Protein AF-A0AAW0A904-F1 (afdb_monomer_lite)

pLDDT: mean 87.55, std 8.62, range [53.16, 96.81]

Foldseek 3Di:
DQDALVNDDALVVLVVVLVVCLDPVVLVVCCVPPNGSDGDSVVSVVVSVLNVVLVPDDSVVSSVSVVVVVVVVVVCVVPDDDVCNVDPDDPDDDPCPPPPDDPVNCVVPDPPPPD

Structure (mmCIF, N/CA/C/O backbone):
data_AF-A0AAW0A904-F1
#
_entry.id   AF-A0AAW0A904-F1
#
loop_
_atom_site.group_PDB
_atom_site.id
_atom_site.type_symbol
_atom_site.label_atom_id
_atom_site.label_alt_id
_atom_site.label_comp_id
_atom_site.label_asym_id
_atom_site.label_entity_id
_atom_site.label_seq_id
_atom_site.pdbx_PDB_ins_code
_atom_site.Cartn_x
_atom_site.Cartn_y
_atom_site.Cartn_z
_atom_site.occupancy
_atom_site.B_iso_or_equiv
_atom_site.auth_seq_id
_atom_site.auth_comp_id
_atom_site.auth_asym_id
_atom_site.auth_atom_id
_atom_site.pdbx_PDB_model_num
ATOM 1 N N . VAL A 1 1 ? -16.427 -17.359 5.490 1.00 71.38 1 VAL A N 1
ATOM 2 C CA . VAL A 1 1 ? -16.331 -16.916 6.902 1.00 71.38 1 VAL A CA 1
ATOM 3 C C . VAL A 1 1 ? -16.399 -15.397 6.918 1.00 71.38 1 VAL A C 1
ATOM 5 O O . VAL A 1 1 ? -15.632 -14.781 6.186 1.00 71.38 1 VAL A O 1
ATOM 8 N N . TYR A 1 2 ? -17.348 -14.800 7.646 1.00 74.12 2 TYR A N 1
ATOM 9 C CA . TYR A 1 2 ? -17.455 -13.339 7.756 1.00 74.12 2 TYR A CA 1
ATOM 10 C C . TYR A 1 2 ? -16.440 -12.809 8.779 1.00 74.12 2 TYR A C 1
ATOM 12 O O . TYR A 1 2 ? -16.307 -13.422 9.838 1.00 74.12 2 TYR A O 1
ATOM 20 N N . PRO A 1 3 ? -15.748 -11.690 8.500 1.00 80.00 3 PRO A N 1
ATOM 21 C CA . PRO A 1 3 ? -14.764 -11.131 9.419 1.00 80.00 3 PRO A CA 1
ATOM 22 C C . PRO A 1 3 ? -15.443 -10.666 10.706 1.00 80.00 3 PRO A C 1
ATOM 24 O O . PRO A 1 3 ? -16.491 -10.016 10.668 1.00 80.00 3 PRO A O 1
ATOM 27 N N . THR A 1 4 ? -14.850 -11.013 11.838 1.00 84.19 4 THR A N 1
ATOM 28 C CA . THR A 1 4 ? -15.262 -10.614 13.184 1.00 84.19 4 THR A CA 1
ATOM 29 C C . THR A 1 4 ? -14.482 -9.372 13.638 1.00 84.19 4 THR A C 1
ATOM 31 O O . THR A 1 4 ? -13.428 -9.068 13.076 1.00 84.19 4 THR A O 1
ATOM 34 N N . PRO A 1 5 ? -14.931 -8.643 14.677 1.00 78.81 5 PRO A N 1
ATOM 35 C CA . PRO A 1 5 ? -14.188 -7.494 15.205 1.00 78.81 5 PRO A CA 1
ATOM 36 C C . PRO A 1 5 ? -12.749 -7.817 15.644 1.00 78.81 5 PRO A C 1
ATOM 38 O O . PRO A 1 5 ? -11.886 -6.943 15.608 1.00 78.81 5 PRO A O 1
ATOM 41 N N . LYS A 1 6 ? -12.476 -9.074 16.027 1.00 82.00 6 LYS A N 1
ATOM 42 C CA . LYS A 1 6 ? -11.136 -9.546 16.415 1.00 82.00 6 LYS A CA 1
ATOM 43 C C . LYS A 1 6 ? -10.174 -9.662 15.229 1.00 82.00 6 LYS A C 1
ATOM 45 O O . LYS A 1 6 ? -8.967 -9.612 15.433 1.00 82.00 6 LYS A O 1
ATOM 50 N N . ASP A 1 7 ? -10.699 -9.762 14.008 1.00 84.75 7 ASP A N 1
ATOM 51 C CA . ASP A 1 7 ? -9.906 -9.855 12.778 1.00 84.75 7 ASP A CA 1
ATOM 52 C C . ASP A 1 7 ? -9.416 -8.479 12.291 1.00 84.75 7 ASP A C 1
ATOM 54 O O . ASP A 1 7 ? -8.634 -8.388 11.342 1.00 84.75 7 ASP A O 1
ATOM 58 N N . ILE A 1 8 ? -9.865 -7.388 12.927 1.00 86.56 8 ILE A N 1
ATOM 59 C CA . ILE A 1 8 ? -9.436 -6.031 12.591 1.00 86.56 8 ILE A CA 1
ATOM 60 C C . ILE A 1 8 ? -8.031 -5.801 13.172 1.00 86.56 8 ILE A C 1
ATOM 62 O O . ILE A 1 8 ? -7.877 -5.777 14.396 1.00 86.56 8 ILE A O 1
ATOM 66 N N . PRO A 1 9 ? -7.001 -5.578 12.335 1.00 89.50 9 PRO A N 1
ATOM 67 C CA . PRO A 1 9 ? -5.639 -5.371 12.812 1.00 89.50 9 PRO A CA 1
ATOM 68 C C . PRO A 1 9 ? -5.513 -4.143 13.726 1.00 89.50 9 PRO A C 1
ATOM 70 O O . PRO A 1 9 ? -6.248 -3.159 13.607 1.00 89.50 9 PRO A O 1
ATOM 73 N N . SER A 1 10 ? -4.536 -4.200 14.635 1.00 91.94 10 SER A N 1
ATOM 74 C CA . SER A 1 10 ? -4.200 -3.084 15.523 1.00 91.94 10 SER A CA 1
ATOM 75 C C . SER A 1 10 ? -3.624 -1.897 14.744 1.00 91.94 10 SER A C 1
ATOM 77 O O . SER A 1 10 ? -2.959 -2.064 13.718 1.00 91.94 10 SER A O 1
ATOM 79 N N . CYS A 1 11 ? -3.808 -0.683 15.268 1.00 94.88 11 CYS A N 1
ATOM 80 C CA . CYS A 1 11 ? -3.222 0.515 14.669 1.00 94.88 11 CYS A CA 1
ATOM 81 C C . CYS A 1 11 ? -1.690 0.507 14.713 1.00 94.88 11 CYS A C 1
ATOM 83 O O . CYS A 1 11 ? -1.074 1.105 13.836 1.00 94.88 11 CYS A O 1
ATOM 85 N N . THR A 1 12 ? -1.078 -0.208 15.664 1.00 95.62 12 THR A N 1
ATOM 86 C CA . THR A 1 12 ? 0.378 -0.411 15.694 1.00 95.62 12 THR A CA 1
ATOM 87 C C . THR A 1 12 ? 0.845 -1.162 14.449 1.00 95.62 12 THR A C 1
ATOM 89 O O . THR A 1 12 ? 1.747 -0.695 13.770 1.00 95.62 12 THR A O 1
ATOM 92 N N . ASN A 1 13 ? 0.134 -2.218 14.034 1.00 95.44 13 ASN A N 1
ATOM 93 C CA . ASN A 1 13 ? 0.467 -2.957 12.809 1.00 95.44 13 ASN A CA 1
ATOM 94 C C . ASN A 1 13 ? 0.397 -2.055 11.564 1.00 95.44 13 ASN A C 1
ATOM 96 O O . ASN A 1 13 ? 1.210 -2.175 10.645 1.00 95.44 13 ASN A O 1
ATOM 100 N N . HIS A 1 14 ? -0.575 -1.139 11.514 1.00 95.88 14 HIS A N 1
ATOM 101 C CA . HIS A 1 14 ? -0.674 -0.161 10.429 1.00 95.88 14 HIS A CA 1
ATOM 102 C C . HIS A 1 14 ? 0.463 0.868 10.458 1.00 95.88 14 HIS A C 1
ATOM 104 O O . HIS A 1 14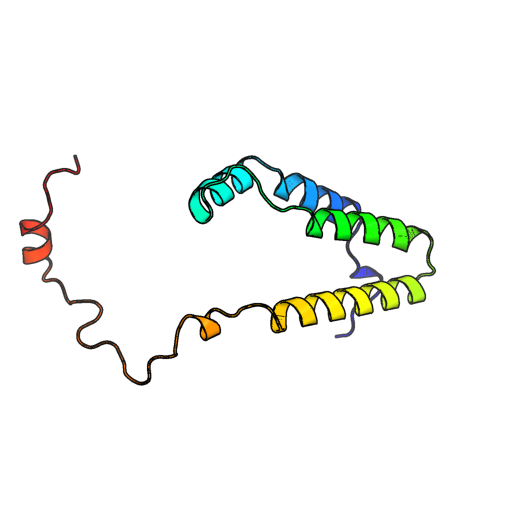 ? 0.973 1.224 9.394 1.00 95.88 14 HIS A O 1
ATOM 110 N N . LEU A 1 15 ? 0.884 1.305 11.649 1.00 96.75 15 LEU A N 1
ATOM 111 C CA . LEU A 1 15 ? 2.039 2.183 11.821 1.00 96.75 15 LEU A CA 1
ATOM 112 C C . LEU A 1 15 ? 3.329 1.489 11.376 1.00 96.75 15 LEU A C 1
ATOM 114 O O . LEU A 1 15 ? 4.059 2.044 10.561 1.00 96.75 15 LEU A O 1
ATOM 118 N N . ASP A 1 16 ? 3.562 0.255 11.818 1.00 96.81 16 ASP A N 1
ATOM 119 C CA . ASP A 1 16 ? 4.731 -0.543 11.438 1.00 96.81 16 ASP A CA 1
ATOM 120 C C . ASP A 1 16 ? 4.774 -0.770 9.926 1.00 96.81 16 ASP A C 1
ATOM 122 O O . ASP A 1 16 ? 5.819 -0.644 9.288 1.00 96.81 16 ASP A O 1
ATOM 126 N N . THR A 1 17 ? 3.614 -1.013 9.310 1.00 95.56 17 THR A N 1
ATOM 127 C CA . THR A 1 17 ? 3.506 -1.117 7.851 1.00 95.56 17 THR A CA 1
ATOM 128 C C . THR A 1 17 ? 3.916 0.193 7.168 1.00 95.56 17 THR A C 1
ATOM 130 O O . THR A 1 17 ? 4.649 0.163 6.180 1.00 95.56 17 THR A O 1
ATOM 133 N N . TYR A 1 18 ? 3.487 1.348 7.682 1.00 96.44 18 TYR A N 1
ATOM 134 C CA . TYR A 1 18 ? 3.877 2.655 7.146 1.00 96.44 18 TYR A CA 1
ATOM 135 C C . TYR A 1 18 ? 5.377 2.940 7.328 1.00 96.44 18 TYR A C 1
ATOM 137 O O . TYR A 1 18 ? 6.039 3.370 6.381 1.00 96.44 18 TYR A O 1
ATOM 145 N N . LEU A 1 19 ? 5.933 2.655 8.505 1.00 95.62 19 LEU A N 1
ATOM 146 C CA . LEU A 1 19 ? 7.361 2.826 8.776 1.00 95.62 19 LEU A CA 1
ATOM 147 C C . LEU A 1 19 ? 8.203 1.903 7.888 1.00 95.62 19 LEU A C 1
ATOM 149 O O . LEU A 1 19 ? 9.164 2.353 7.269 1.00 95.62 19 LEU A O 1
ATOM 153 N N . SER A 1 20 ? 7.790 0.643 7.731 1.00 94.75 20 SER A N 1
ATOM 154 C CA . SER A 1 20 ? 8.463 -0.314 6.847 1.00 94.75 20 SER A CA 1
ATOM 155 C C . SER A 1 20 ? 8.441 0.127 5.381 1.00 94.75 20 SER A C 1
ATOM 157 O O . SER A 1 20 ? 9.419 -0.086 4.668 1.00 94.75 20 SER A O 1
ATOM 159 N N . CYS A 1 21 ? 7.375 0.792 4.923 1.00 94.56 21 CYS A N 1
ATOM 160 C CA . CYS A 1 21 ? 7.292 1.339 3.568 1.00 94.56 21 CYS A CA 1
ATOM 161 C C . CYS A 1 21 ? 8.387 2.387 3.316 1.00 94.56 21 CYS A C 1
ATOM 163 O O . CYS A 1 21 ? 9.030 2.359 2.271 1.00 94.56 21 CYS A O 1
ATOM 165 N N . ASN A 1 22 ? 8.676 3.227 4.312 1.00 92.19 22 ASN A N 1
AT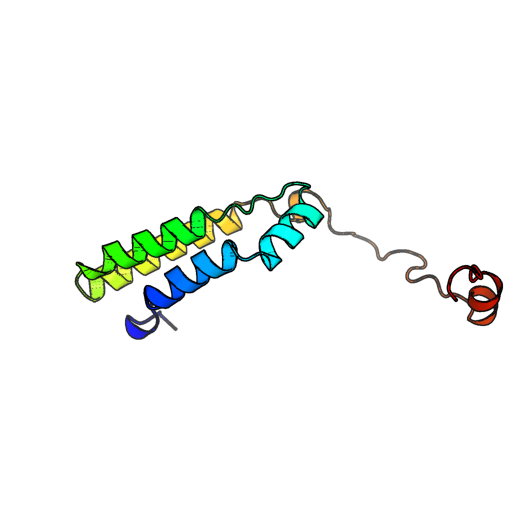OM 166 C CA . ASN A 1 22 ? 9.725 4.248 4.248 1.00 92.19 22 ASN A CA 1
ATOM 167 C C . ASN A 1 22 ? 11.140 3.705 4.517 1.00 92.19 22 ASN A C 1
ATOM 169 O O . ASN A 1 22 ? 12.109 4.462 4.497 1.00 92.19 22 ASN A O 1
ATOM 173 N N . ALA A 1 23 ? 11.290 2.406 4.781 1.00 94.50 23 ALA A N 1
ATOM 174 C CA . ALA A 1 23 ? 12.596 1.819 5.034 1.00 94.50 23 ALA A CA 1
ATOM 175 C C . ALA A 1 23 ? 13.481 1.828 3.776 1.00 94.50 23 ALA A C 1
ATOM 177 O O . ALA A 1 23 ? 13.009 1.650 2.649 1.00 94.50 23 ALA A O 1
ATOM 178 N N . VAL A 1 24 ? 14.800 1.914 3.989 1.00 93.19 24 VAL A N 1
ATOM 179 C CA . VAL A 1 24 ? 15.832 1.972 2.933 1.00 93.19 24 VAL A CA 1
ATOM 180 C C . VAL A 1 24 ? 15.668 0.868 1.888 1.00 93.19 24 VAL A C 1
ATOM 182 O O . VAL A 1 24 ? 15.782 1.119 0.692 1.00 93.19 24 VAL A O 1
ATOM 185 N N . ARG A 1 25 ? 15.318 -0.353 2.312 1.00 92.94 25 ARG A N 1
ATOM 186 C CA . ARG A 1 25 ? 15.090 -1.485 1.401 1.00 92.94 25 ARG A CA 1
ATOM 187 C C . ARG A 1 25 ? 14.051 -1.176 0.320 1.00 92.94 25 ARG A C 1
ATOM 189 O O . ARG A 1 25 ? 14.210 -1.617 -0.815 1.00 92.94 25 ARG A O 1
ATOM 196 N N . ASN A 1 26 ? 12.977 -0.472 0.666 1.00 92.31 26 ASN A N 1
ATOM 197 C CA . ASN A 1 26 ? 11.925 -0.141 -0.289 1.00 92.31 26 ASN A CA 1
ATOM 198 C C . ASN A 1 26 ? 12.317 1.057 -1.156 1.00 92.31 26 ASN A C 1
ATOM 200 O O . ASN A 1 26 ? 12.041 1.029 -2.349 1.00 92.31 26 ASN A O 1
ATOM 204 N N . LEU A 1 27 ? 13.085 2.012 -0.625 1.00 91.56 27 LEU A N 1
ATOM 205 C CA . LEU A 1 27 ? 13.677 3.089 -1.427 1.00 91.56 27 LEU A CA 1
ATOM 206 C C . LEU A 1 27 ? 14.612 2.548 -2.522 1.00 91.56 27 LEU A C 1
ATOM 208 O O . LEU A 1 27 ? 14.515 2.968 -3.673 1.00 91.56 27 LEU A O 1
ATOM 212 N N . VAL A 1 28 ? 15.456 1.559 -2.204 1.00 94.31 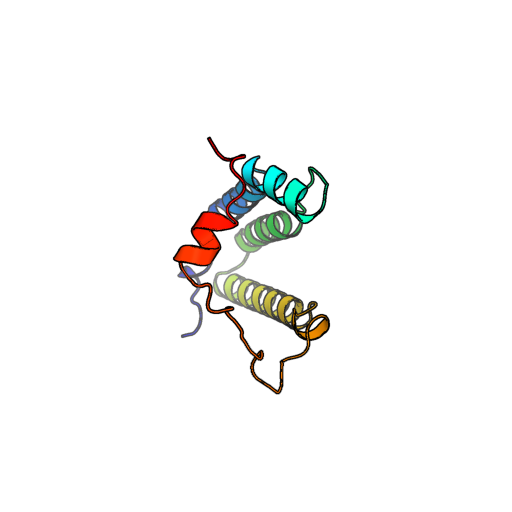28 VAL A N 1
ATOM 213 C CA . VAL A 1 28 ? 16.331 0.897 -3.194 1.00 94.31 28 VAL A CA 1
ATOM 214 C C . VAL A 1 28 ? 15.512 0.171 -4.265 1.00 94.31 28 VAL A C 1
ATOM 216 O O . VAL A 1 28 ? 15.815 0.265 -5.453 1.00 94.31 28 VAL A O 1
ATOM 219 N N . LYS A 1 29 ? 14.434 -0.523 -3.876 1.00 92.19 29 LYS A N 1
ATOM 220 C CA . LYS A 1 29 ? 13.519 -1.155 -4.843 1.00 92.19 29 LYS A CA 1
ATOM 221 C C . LYS A 1 29 ? 12.830 -0.128 -5.738 1.00 92.19 29 LYS A C 1
ATOM 223 O O . LYS A 1 29 ? 12.658 -0.397 -6.923 1.00 92.19 29 LYS A O 1
ATOM 228 N N . SER A 1 30 ? 12.434 1.009 -5.173 1.00 92.25 30 SER A N 1
ATOM 229 C CA . SER A 1 30 ? 11.811 2.114 -5.900 1.00 92.25 30 SER A CA 1
ATOM 230 C C . SER A 1 30 ? 12.760 2.680 -6.954 1.00 92.25 30 SER A C 1
ATOM 232 O O . SER A 1 30 ? 12.387 2.801 -8.117 1.00 92.25 30 SER A O 1
ATOM 234 N N . MET A 1 31 ? 14.029 2.888 -6.587 1.00 93.00 31 MET A N 1
ATOM 235 C CA . MET A 1 31 ? 15.081 3.284 -7.524 1.00 93.00 31 MET A CA 1
ATOM 236 C C . MET A 1 31 ? 15.248 2.266 -8.654 1.00 93.00 31 MET A C 1
ATOM 238 O O . MET A 1 31 ? 15.224 2.642 -9.818 1.00 93.00 31 MET A O 1
ATOM 242 N N . TYR A 1 32 ? 15.352 0.975 -8.331 1.00 93.19 32 TYR A N 1
ATOM 243 C CA . TYR A 1 32 ? 15.513 -0.068 -9.346 1.00 93.19 32 TYR A CA 1
ATOM 244 C C . TYR A 1 32 ? 14.317 -0.165 -10.311 1.00 93.19 32 TYR A C 1
ATOM 246 O O . TYR A 1 32 ? 14.506 -0.388 -11.502 1.00 93.19 32 TYR A O 1
ATOM 254 N N . ARG A 1 33 ? 13.083 -0.014 -9.812 1.00 90.75 33 ARG A N 1
ATOM 255 C CA . ARG A 1 33 ? 11.863 -0.187 -10.623 1.00 90.75 33 ARG A CA 1
ATOM 256 C C . ARG A 1 33 ? 11.445 1.062 -11.389 1.00 90.75 33 ARG A C 1
ATOM 258 O O . ARG A 1 33 ? 10.931 0.936 -12.494 1.00 90.75 33 ARG A O 1
ATOM 265 N N . TYR A 1 34 ? 11.599 2.232 -10.779 1.00 90.56 34 TYR A N 1
ATOM 266 C CA . TYR A 1 34 ? 11.013 3.485 -11.260 1.00 90.56 34 TYR A CA 1
ATOM 267 C C . TYR A 1 34 ? 12.044 4.602 -11.461 1.00 90.56 34 TYR A C 1
ATOM 269 O O . TYR A 1 34 ? 11.705 5.638 -12.023 1.00 90.56 34 TYR A O 1
ATOM 277 N N . GLY A 1 35 ? 13.292 4.421 -11.017 1.00 92.44 35 GLY A N 1
ATOM 278 C CA . GLY A 1 35 ? 14.365 5.401 -11.209 1.00 92.44 35 GLY A CA 1
ATOM 279 C C . GLY A 1 35 ? 14.357 6.579 -10.229 1.00 92.44 35 GLY A C 1
ATOM 280 O O . GLY A 1 35 ? 15.017 7.582 -10.485 1.00 92.44 35 GLY A O 1
ATOM 281 N N . HIS A 1 36 ? 13.632 6.498 -9.107 1.00 90.38 36 HIS A N 1
ATOM 282 C CA . HIS A 1 36 ? 13.594 7.565 -8.100 1.00 90.38 36 HIS A CA 1
ATOM 283 C C . HIS A 1 36 ? 13.680 7.041 -6.656 1.00 90.38 36 HIS A C 1
ATOM 285 O O . HIS A 1 36 ? 13.110 6.005 -6.317 1.00 90.38 36 HIS A O 1
ATOM 291 N N . LEU A 1 37 ? 14.341 7.790 -5.762 1.00 86.00 37 LEU A N 1
ATOM 292 C CA . LEU A 1 37 ? 14.456 7.479 -4.320 1.00 86.00 37 LEU A CA 1
ATOM 293 C C . LEU A 1 37 ? 13.210 7.898 -3.527 1.00 86.00 37 LEU A C 1
ATOM 295 O O . LEU A 1 37 ? 13.307 8.491 -2.453 1.00 86.00 37 LEU A O 1
ATOM 299 N N . ARG A 1 38 ? 12.021 7.636 -4.064 1.00 83.19 38 ARG A N 1
ATOM 300 C CA . ARG A 1 38 ? 10.770 8.039 -3.428 1.00 83.19 38 ARG A CA 1
ATOM 301 C C . ARG A 1 38 ? 9.744 6.928 -3.516 1.00 83.19 38 ARG A C 1
ATOM 303 O O . ARG A 1 38 ? 9.187 6.684 -4.575 1.00 83.19 38 ARG A O 1
ATOM 310 N N . GLU A 1 39 ? 9.458 6.306 -2.383 1.00 88.81 39 GLU A N 1
ATOM 311 C CA . GLU A 1 39 ? 8.334 5.383 -2.293 1.00 88.81 39 GLU A CA 1
ATOM 312 C C . GLU A 1 39 ? 7.045 6.150 -1.969 1.00 88.81 39 GLU A C 1
ATOM 314 O O . GLU A 1 39 ? 7.023 7.008 -1.081 1.00 88.81 39 GLU A O 1
ATOM 319 N N . ASP A 1 40 ? 5.960 5.856 -2.688 1.00 89.62 40 ASP A N 1
ATOM 32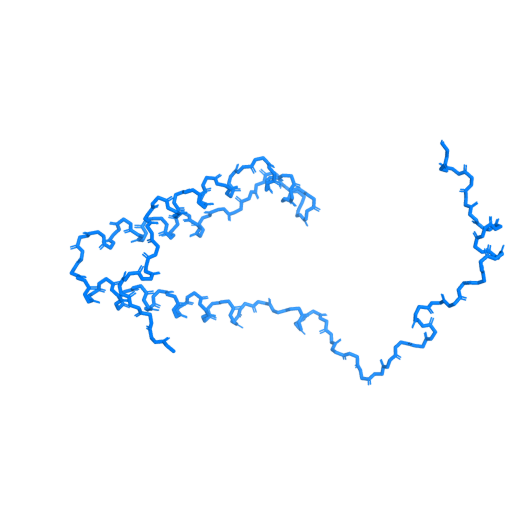0 C CA . ASP A 1 40 ? 4.644 6.404 -2.364 1.00 89.62 40 ASP A CA 1
ATOM 321 C C . ASP A 1 40 ? 3.994 5.598 -1.230 1.00 89.62 40 ASP A C 1
ATOM 323 O O . ASP A 1 40 ? 3.305 4.598 -1.434 1.00 89.62 40 ASP A O 1
ATOM 327 N N . CYS A 1 41 ? 4.220 6.054 0.001 1.00 93.81 41 CYS A N 1
ATOM 328 C CA . CYS A 1 41 ? 3.654 5.455 1.209 1.00 93.81 41 CYS A CA 1
ATOM 329 C C . CYS A 1 41 ? 2.338 6.117 1.665 1.00 93.81 41 CYS A C 1
ATOM 331 O O . CYS A 1 41 ? 1.863 5.847 2.776 1.00 93.81 41 CYS A O 1
ATOM 333 N N . SER A 1 42 ? 1.730 6.978 0.838 1.00 94.12 42 SER A N 1
ATOM 334 C CA . SER A 1 42 ? 0.536 7.759 1.198 1.00 94.12 42 SER A CA 1
ATOM 335 C C . SER A 1 42 ? -0.672 6.883 1.552 1.00 94.12 42 SER A C 1
ATOM 337 O O . SER A 1 42 ? -1.387 7.163 2.516 1.00 94.12 42 SER A O 1
ATOM 339 N N . GLU A 1 43 ? -0.866 5.771 0.838 1.00 93.25 43 GLU A N 1
ATOM 340 C CA . GLU A 1 43 ? -1.950 4.824 1.104 1.00 93.25 43 GLU A CA 1
ATOM 341 C C . GLU A 1 43 ? -1.788 4.150 2.474 1.00 93.25 43 GLU A C 1
ATOM 343 O O . GLU A 1 43 ? -2.751 4.041 3.233 1.00 93.25 43 GLU A O 1
ATOM 348 N N . LYS A 1 44 ? -0.561 3.758 2.846 1.00 94.88 44 LYS A N 1
ATOM 349 C CA . LYS A 1 44 ? -0.280 3.153 4.160 1.00 94.88 44 LYS A CA 1
ATOM 350 C C . LYS A 1 44 ? -0.510 4.148 5.294 1.00 94.88 44 LYS A C 1
ATOM 352 O O . LYS A 1 44 ? -1.088 3.786 6.317 1.00 94.88 44 LYS A O 1
ATOM 357 N N . TRP A 1 45 ? -0.134 5.408 5.082 1.00 96.62 45 TRP A N 1
ATOM 358 C CA . TRP A 1 45 ? -0.439 6.485 6.021 1.00 96.62 45 TRP A CA 1
ATOM 359 C C . TRP A 1 45 ? -1.949 6.709 6.178 1.00 96.62 45 TRP A C 1
ATOM 361 O O . TRP A 1 45 ? -2.445 6.901 7.290 1.00 96.62 45 TRP A O 1
ATOM 371 N N . ALA A 1 46 ? -2.706 6.646 5.079 1.00 96.38 46 ALA A N 1
ATOM 372 C CA . ALA A 1 46 ? -4.160 6.755 5.116 1.00 96.38 46 ALA A CA 1
ATOM 373 C C . ALA A 1 46 ? -4.814 5.598 5.892 1.00 96.38 46 ALA A C 1
ATOM 375 O O . ALA A 1 46 ? -5.752 5.847 6.648 1.00 96.38 46 ALA A O 1
ATOM 376 N N . GLU A 1 47 ? -4.309 4.364 5.766 1.00 95.50 47 GLU A N 1
ATOM 377 C CA . GLU A 1 47 ? -4.779 3.221 6.566 1.00 95.50 47 GLU A CA 1
ATOM 378 C C . GLU A 1 47 ? -4.513 3.421 8.066 1.00 95.50 47 GLU A C 1
ATOM 380 O O . GLU A 1 47 ? -5.389 3.146 8.886 1.00 95.50 47 GLU A O 1
ATOM 385 N N . TYR A 1 48 ? -3.342 3.952 8.435 1.00 96.69 48 TYR A N 1
ATOM 386 C CA . TYR A 1 48 ? -3.031 4.262 9.832 1.00 96.69 48 TYR A CA 1
ATOM 387 C C . TYR A 1 48 ? -3.980 5.320 10.411 1.00 96.69 48 TYR A C 1
ATOM 389 O O . TYR A 1 48 ? -4.601 5.091 11.451 1.00 96.69 48 TYR A O 1
ATOM 397 N N . LYS A 1 49 ? -4.170 6.444 9.707 1.00 96.56 49 LYS A N 1
ATOM 398 C CA . LYS A 1 49 ? -5.118 7.493 10.122 1.00 96.56 49 LYS A CA 1
ATOM 399 C C . LYS A 1 49 ? -6.548 6.966 10.229 1.00 96.56 49 LYS A C 1
ATOM 401 O O . LYS A 1 49 ? -7.253 7.296 11.179 1.00 96.56 49 LYS A O 1
ATOM 406 N N . PHE A 1 50 ? -6.964 6.121 9.288 1.00 95.50 50 PHE A N 1
ATOM 407 C CA . PHE A 1 50 ? -8.268 5.473 9.351 1.00 95.50 50 PHE A CA 1
ATOM 408 C C . PHE A 1 50 ? -8.397 4.604 10.606 1.00 95.50 50 PHE A C 1
ATOM 410 O O . PHE A 1 50 ? -9.380 4.735 11.329 1.00 95.50 50 PHE A O 1
ATOM 417 N N . CYS A 1 51 ? -7.388 3.796 10.937 1.00 95.12 51 CYS A N 1
ATOM 418 C CA . CYS A 1 51 ? -7.406 3.008 12.169 1.00 95.12 51 CYS A CA 1
ATOM 419 C C . CYS A 1 51 ? -7.562 3.879 13.424 1.00 95.12 51 CYS A C 1
ATOM 421 O O . CYS A 1 51 ? -8.329 3.530 14.319 1.00 95.12 51 CYS A O 1
ATOM 423 N N . LEU A 1 52 ? -6.887 5.033 13.484 1.00 95.06 52 LEU A N 1
ATOM 424 C CA . LEU A 1 52 ? -7.052 5.970 14.597 1.00 95.06 52 LEU A CA 1
ATOM 425 C C . LEU A 1 52 ? -8.483 6.512 14.692 1.00 95.06 52 LEU A C 1
ATOM 427 O O . LEU A 1 52 ? -9.008 6.620 15.797 1.00 95.06 52 LEU A O 1
ATOM 431 N N . SER A 1 53 ? -9.131 6.792 13.556 1.00 93.75 53 SER A N 1
ATOM 432 C CA . SER A 1 53 ? -10.526 7.254 13.534 1.00 93.75 53 SER A CA 1
ATOM 433 C C . SER A 1 53 ? -11.514 6.206 14.062 1.00 93.75 53 SER A C 1
ATOM 435 O O . SER A 1 53 ? -12.488 6.560 14.717 1.00 93.75 53 SER A O 1
ATOM 437 N N . LEU A 1 54 ? -11.219 4.914 13.872 1.00 92.31 54 LEU A N 1
ATOM 438 C CA . LEU A 1 54 ? -12.047 3.806 14.359 1.00 92.31 54 LEU A CA 1
ATOM 439 C C . LEU A 1 54 ? -12.024 3.632 15.884 1.00 92.31 54 LEU A C 1
ATOM 441 O O . LEU A 1 54 ? -12.885 2.940 16.422 1.00 92.31 54 LEU A O 1
ATOM 445 N N . LYS A 1 55 ? -11.040 4.202 16.594 1.00 88.56 55 LYS A N 1
ATOM 446 C CA . LYS A 1 55 ? -10.923 4.040 18.056 1.00 88.56 55 LYS A CA 1
ATOM 447 C C . LYS A 1 55 ? -12.086 4.664 18.827 1.00 88.56 55 LYS A C 1
ATOM 449 O O . LYS A 1 55 ? -12.351 4.236 19.943 1.00 88.56 55 LYS A O 1
ATOM 454 N N . TRP A 1 56 ? -12.748 5.655 18.237 1.00 88.25 56 TRP A N 1
ATOM 455 C CA . TRP A 1 56 ? -13.856 6.383 18.853 1.00 88.25 56 TRP A CA 1
ATOM 456 C C . TRP A 1 56 ? -15.235 5.799 18.505 1.00 88.25 56 TRP A C 1
ATOM 458 O O . TRP A 1 56 ? -16.240 6.314 18.981 1.00 88.25 56 TRP A O 1
ATOM 468 N N . MET A 1 57 ? -15.291 4.743 17.685 1.00 90.00 57 MET A N 1
ATOM 469 C CA . MET A 1 57 ? -16.533 4.117 17.215 1.00 90.00 57 MET A CA 1
ATOM 470 C C . MET A 1 57 ? -16.921 2.902 18.066 1.00 90.00 57 MET A C 1
ATOM 472 O O . MET A 1 57 ? -16.064 2.230 18.649 1.00 90.00 57 MET A O 1
ATOM 476 N N . GLY A 1 58 ? -18.218 2.577 18.083 1.00 90.12 58 GLY A N 1
ATOM 477 C CA . GLY A 1 58 ? -18.719 1.331 18.674 1.00 90.12 58 GLY A CA 1
ATOM 478 C C . GLY A 1 58 ? -18.214 0.085 17.930 1.00 90.12 58 GLY A C 1
ATOM 479 O O . GLY A 1 58 ? -17.755 0.170 16.792 1.00 90.12 58 GLY A O 1
ATOM 480 N N . MET A 1 59 ? -18.293 -1.100 18.549 1.00 87.25 59 MET A N 1
ATOM 481 C CA . MET A 1 59 ? -17.706 -2.324 17.969 1.00 87.25 59 MET A CA 1
ATOM 482 C C . MET A 1 59 ? -18.318 -2.739 16.620 1.00 87.25 59 MET A C 1
ATOM 484 O O . MET A 1 59 ? -17.569 -3.090 15.708 1.00 87.25 59 MET A O 1
ATOM 488 N N . GLU A 1 60 ? -19.645 -2.683 16.478 1.00 88.06 60 GLU A N 1
ATOM 489 C CA . GLU A 1 60 ? -20.319 -3.004 15.207 1.00 88.06 60 GLU A CA 1
ATOM 490 C C . GLU A 1 60 ? -20.081 -1.916 14.153 1.00 88.06 60 GLU A C 1
ATOM 492 O O . GLU A 1 60 ? -19.685 -2.219 13.032 1.00 88.06 60 GLU A O 1
ATOM 497 N N . GLU A 1 61 ? -20.179 -0.637 14.528 1.00 91.19 61 GLU A N 1
ATOM 498 C CA . GLU A 1 61 ? -19.899 0.480 13.615 1.00 91.19 61 GLU A CA 1
ATOM 499 C C . GLU A 1 61 ? -18.461 0.426 13.073 1.00 91.19 61 GLU A C 1
ATOM 501 O O . GLU A 1 61 ? -18.215 0.593 11.876 1.00 91.19 61 GLU A O 1
ATOM 506 N N . ARG A 1 62 ? -17.497 0.106 13.942 1.00 90.94 62 ARG A N 1
ATOM 507 C CA . ARG A 1 62 ? -16.099 -0.102 13.563 1.00 90.94 62 ARG A CA 1
ATOM 508 C C . ARG A 1 62 ? -15.947 -1.230 12.545 1.00 90.94 62 ARG A C 1
ATOM 510 O O . ARG A 1 62 ? -15.143 -1.111 11.616 1.00 90.94 62 ARG A O 1
ATOM 517 N N . ARG A 1 63 ? -16.676 -2.332 12.731 1.00 90.12 63 ARG A N 1
ATOM 518 C CA . ARG A 1 63 ? -16.657 -3.484 11.826 1.00 90.12 63 ARG A CA 1
ATOM 519 C C . ARG A 1 63 ? -17.207 -3.099 10.457 1.00 90.12 63 ARG A C 1
ATOM 521 O O . ARG A 1 63 ? -16.533 -3.347 9.458 1.00 90.12 63 ARG A O 1
ATOM 528 N N . ASP A 1 64 ? -18.352 -2.433 10.411 1.00 92.38 64 ASP A N 1
ATOM 529 C CA . ASP A 1 64 ? -18.985 -2.004 9.162 1.00 92.38 64 ASP A CA 1
ATOM 530 C C . ASP A 1 64 ? -18.127 -0.991 8.401 1.00 92.38 64 ASP A C 1
ATOM 532 O O . ASP A 1 64 ? -17.884 -1.144 7.198 1.00 92.38 64 ASP A O 1
ATOM 536 N N . ALA A 1 65 ? -17.577 0.004 9.104 1.00 93.31 65 ALA A N 1
ATOM 537 C CA . ALA A 1 65 ? -16.661 0.979 8.523 1.00 93.31 65 ALA A CA 1
ATOM 538 C C . ALA A 1 65 ? -15.412 0.302 7.933 1.00 93.31 65 ALA A C 1
ATOM 540 O O . ALA A 1 65 ? -14.973 0.639 6.826 1.00 93.31 65 ALA A O 1
ATOM 541 N N . TRP A 1 66 ? -14.847 -0.682 8.641 1.00 92.69 66 TRP A N 1
ATOM 542 C CA . TRP A 1 66 ? -13.694 -1.443 8.168 1.00 92.69 66 TRP A CA 1
ATOM 543 C C . TRP A 1 66 ? -14.025 -2.290 6.931 1.00 92.69 66 TRP A C 1
ATOM 545 O O . TRP A 1 66 ? -13.294 -2.220 5.938 1.00 92.69 66 TRP A O 1
ATOM 555 N N . ILE A 1 67 ? -15.144 -3.026 6.945 1.00 93.12 67 ILE A N 1
ATOM 556 C CA . ILE A 1 67 ? -15.614 -3.828 5.804 1.00 93.12 67 ILE A CA 1
ATOM 557 C C . ILE A 1 67 ? -15.814 -2.933 4.581 1.00 93.12 67 ILE A C 1
ATOM 559 O O . ILE A 1 67 ? -15.288 -3.230 3.506 1.00 93.12 67 ILE A O 1
ATOM 563 N N . ARG A 1 68 ? -16.507 -1.800 4.746 1.00 94.38 68 ARG A N 1
ATOM 564 C CA . ARG A 1 68 ? -16.758 -0.841 3.664 1.00 94.38 68 ARG A CA 1
ATOM 565 C C . ARG A 1 68 ? -15.457 -0.330 3.058 1.00 94.38 68 ARG A C 1
ATOM 567 O O . ARG A 1 68 ? -15.307 -0.316 1.836 1.00 94.38 68 ARG A O 1
ATOM 574 N N . ARG A 1 69 ? -14.488 0.057 3.890 1.00 94.00 69 ARG A N 1
ATOM 575 C CA . ARG A 1 69 ? -13.194 0.542 3.399 1.00 94.00 69 ARG A CA 1
ATOM 576 C C . ARG A 1 69 ? -12.418 -0.543 2.653 1.00 94.00 69 ARG A C 1
ATOM 578 O O . ARG A 1 69 ? -11.840 -0.256 1.606 1.00 94.00 69 ARG A O 1
ATOM 585 N N . LYS A 1 70 ? -12.429 -1.788 3.141 1.00 92.38 70 LYS A N 1
ATOM 586 C CA . LYS A 1 70 ? -11.802 -2.914 2.434 1.00 92.38 70 LYS A CA 1
ATOM 587 C C . LYS A 1 70 ? -12.499 -3.224 1.116 1.00 92.38 70 LYS A C 1
ATOM 589 O O . LYS A 1 70 ? -11.804 -3.474 0.137 1.00 92.38 70 LYS A O 1
ATOM 594 N N . ALA A 1 71 ? -13.825 -3.146 1.053 1.00 94.31 71 ALA A N 1
ATOM 595 C CA . ALA A 1 71 ? -14.565 -3.308 -0.195 1.00 94.31 71 ALA A CA 1
ATOM 596 C C . ALA A 1 71 ? -14.155 -2.253 -1.236 1.00 94.31 71 ALA A C 1
ATOM 598 O O . ALA A 1 71 ? -13.845 -2.608 -2.372 1.00 94.31 71 ALA A O 1
ATOM 599 N N . ILE A 1 72 ? -14.050 -0.979 -0.834 1.00 94.56 72 ILE A N 1
ATOM 600 C CA . ILE A 1 72 ? -13.568 0.108 -1.706 1.00 94.56 72 ILE A CA 1
ATOM 601 C C . ILE A 1 72 ? -12.132 -0.159 -2.172 1.00 94.56 72 ILE A C 1
ATOM 603 O O . ILE A 1 72 ? -11.826 -0.011 -3.354 1.00 94.56 72 ILE A O 1
ATOM 607 N N . TRP A 1 73 ? -11.250 -0.582 -1.264 1.00 92.56 73 TRP A N 1
ATOM 608 C CA . TRP A 1 73 ? -9.865 -0.911 -1.598 1.00 92.56 73 TRP A CA 1
ATOM 609 C C . TRP A 1 73 ? -9.770 -2.050 -2.625 1.00 92.56 73 TRP A C 1
ATOM 611 O O . TRP A 1 73 ? -9.063 -1.931 -3.626 1.00 92.56 73 TRP A O 1
ATOM 621 N N . TRP A 1 74 ? -10.531 -3.130 -2.422 1.00 92.81 74 TRP A N 1
ATOM 622 C CA . TRP A 1 74 ? -10.611 -4.250 -3.360 1.00 92.81 74 TRP A CA 1
ATOM 623 C C . TRP A 1 74 ? -11.176 -3.830 -4.715 1.00 92.81 74 TRP A C 1
ATOM 625 O O . TRP A 1 74 ? -10.646 -4.247 -5.744 1.00 92.81 74 TRP A O 1
ATOM 635 N N . ALA A 1 75 ? -12.210 -2.986 -4.729 1.00 94.06 75 ALA A N 1
ATOM 636 C CA . ALA A 1 75 ? -12.772 -2.443 -5.959 1.00 94.06 75 ALA A CA 1
ATOM 637 C C . ALA A 1 75 ? -11.731 -1.615 -6.727 1.00 94.06 75 ALA A C 1
ATOM 639 O O . ALA A 1 75 ? -11.489 -1.887 -7.899 1.00 94.06 75 ALA A O 1
ATOM 640 N N . LYS A 1 76 ? -11.032 -0.685 -6.057 1.00 91.31 76 LYS A N 1
ATOM 641 C CA . LYS A 1 76 ? -9.958 0.116 -6.669 1.00 91.31 76 LYS A CA 1
ATOM 642 C C . LYS A 1 76 ? -8.859 -0.765 -7.260 1.00 91.31 76 LYS A C 1
ATOM 644 O O . LYS A 1 76 ? -8.367 -0.481 -8.344 1.00 91.31 76 LYS A O 1
ATOM 649 N N . ARG A 1 77 ? -8.479 -1.837 -6.561 1.00 88.25 77 ARG A N 1
ATOM 650 C CA . ARG A 1 77 ? -7.448 -2.767 -7.032 1.00 88.25 77 ARG A CA 1
ATOM 651 C C . ARG A 1 77 ? -7.886 -3.552 -8.267 1.00 88.25 77 ARG A C 1
ATOM 653 O O . ARG A 1 77 ? -7.069 -3.750 -9.153 1.00 88.25 77 ARG A O 1
ATOM 660 N N . ARG A 1 78 ? -9.147 -3.989 -8.323 1.00 88.38 78 ARG A N 1
ATOM 661 C CA . ARG A 1 78 ? -9.704 -4.716 -9.477 1.00 88.38 78 ARG A CA 1
ATOM 662 C C . ARG A 1 78 ? -9.901 -3.829 -10.704 1.00 88.38 78 ARG A C 1
ATOM 664 O O . ARG A 1 78 ? -9.782 -4.321 -11.811 1.00 88.38 78 ARG A O 1
ATOM 671 N N . LEU A 1 79 ? -10.210 -2.552 -10.492 1.00 88.94 79 LEU A N 1
ATOM 672 C CA . LEU A 1 79 ? -10.361 -1.555 -11.558 1.00 88.94 79 LEU A CA 1
ATOM 673 C C . LEU A 1 79 ? -9.026 -0.928 -11.989 1.00 88.94 79 LEU A C 1
ATOM 675 O O . LEU A 1 79 ? -8.984 -0.169 -12.953 1.00 88.94 79 LEU A O 1
ATOM 679 N N . GLY A 1 80 ? -7.950 -1.169 -11.236 1.00 86.00 80 GLY A N 1
ATOM 680 C CA . GLY A 1 80 ? -6.614 -0.706 -11.588 1.00 86.00 80 GLY A CA 1
ATOM 681 C C . GLY A 1 80 ? -6.064 -1.449 -12.803 1.00 86.00 80 GLY A C 1
ATOM 682 O O . GLY A 1 80 ? -6.556 -2.517 -13.155 1.00 86.00 80 GLY A O 1
ATOM 683 N N . LYS A 1 81 ? -5.011 -0.891 -13.412 1.00 81.62 81 LYS A N 1
ATOM 684 C CA . LYS A 1 81 ? -4.379 -1.491 -14.591 1.00 81.62 81 LYS A CA 1
ATOM 685 C C . LYS A 1 81 ? -3.881 -2.908 -14.292 1.00 81.62 81 LYS A C 1
ATOM 687 O O . LYS A 1 81 ? -3.092 -3.098 -13.361 1.00 81.62 81 LYS A O 1
ATOM 692 N N . SER A 1 82 ? -4.334 -3.872 -15.082 1.00 81.31 82 SER A N 1
ATOM 693 C CA . SER A 1 82 ? -3.899 -5.268 -15.042 1.00 81.31 82 SER A CA 1
ATOM 694 C C . SER A 1 82 ? -2.703 -5.471 -15.971 1.00 81.31 82 SER A C 1
ATOM 696 O O . SER A 1 82 ? -2.496 -4.721 -16.922 1.00 81.31 82 SER A O 1
ATOM 698 N N . SER A 1 83 ? -1.911 -6.520 -15.737 1.00 80.25 83 SER A N 1
ATOM 699 C CA . SER A 1 83 ? -0.925 -6.965 -16.729 1.00 80.25 83 SER A CA 1
ATOM 700 C C . SER A 1 83 ? -1.585 -7.333 -18.057 1.00 80.25 83 SER A C 1
ATOM 702 O O . SER A 1 83 ? -0.955 -7.181 -19.094 1.00 80.25 83 SER A O 1
ATOM 704 N N . GLU A 1 84 ? -2.845 -7.763 -18.025 1.00 80.38 84 GLU A N 1
ATOM 705 C CA . GLU A 1 84 ? -3.654 -8.074 -19.211 1.00 80.38 84 GLU A CA 1
ATOM 706 C C . GLU A 1 84 ? -3.939 -6.835 -20.080 1.00 80.38 84 GLU A C 1
ATOM 708 O O . GLU A 1 84 ? -4.175 -6.973 -21.275 1.00 80.38 84 GLU A O 1
ATOM 713 N N . ASP A 1 85 ? -3.840 -5.620 -19.523 1.00 83.62 85 ASP A N 1
ATOM 714 C CA . ASP A 1 85 ? -3.984 -4.378 -20.301 1.00 83.62 85 ASP A CA 1
ATOM 715 C C . ASP A 1 85 ? -2.751 -4.090 -21.171 1.00 83.62 85 ASP A C 1
ATOM 717 O O . ASP A 1 85 ? -2.814 -3.303 -22.114 1.00 83.62 85 ASP A O 1
ATOM 721 N N . VAL A 1 86 ? -1.604 -4.680 -20.821 1.00 83.56 86 VAL A N 1
ATOM 722 C CA . VAL A 1 86 ? -0.322 -4.492 -21.519 1.00 83.56 86 VAL A CA 1
ATOM 723 C C . VAL A 1 86 ? 0.045 -5.730 -22.334 1.00 83.56 86 VAL A C 1
ATOM 725 O O . VAL A 1 86 ? 0.631 -5.613 -23.408 1.00 83.56 86 VAL A O 1
ATOM 728 N N . TRP A 1 87 ? -0.292 -6.916 -21.830 1.00 85.94 87 TRP A N 1
ATOM 729 C CA . TRP A 1 87 ? 0.103 -8.203 -22.384 1.00 85.94 87 TRP A CA 1
ATOM 730 C C . TRP A 1 87 ? -1.126 -9.010 -22.776 1.00 85.94 87 TRP A C 1
ATOM 732 O O . TRP A 1 87 ? -1.989 -9.279 -21.945 1.00 85.94 87 TRP A O 1
ATOM 742 N N . GLN A 1 88 ? -1.166 -9.461 -24.026 1.00 86.56 88 GLN A N 1
ATOM 743 C CA . GLN A 1 88 ? -2.184 -10.404 -24.477 1.00 86.56 88 GLN A CA 1
ATOM 744 C C . GLN A 1 88 ? -1.780 -11.837 -24.121 1.00 86.56 88 GLN A C 1
ATOM 746 O O . GLN A 1 88 ? -0.598 -12.199 -24.157 1.00 86.56 88 GLN A O 1
ATOM 751 N N . VAL A 1 89 ? -2.773 -12.653 -23.762 1.00 86.81 89 VAL A N 1
ATOM 752 C CA . VAL A 1 89 ? -2.581 -14.094 -23.581 1.00 86.81 89 VAL A CA 1
ATOM 753 C C . VAL A 1 89 ? -2.159 -14.687 -24.923 1.00 86.81 89 VAL A C 1
ATOM 755 O O . VAL A 1 89 ? -2.686 -14.313 -25.965 1.00 86.81 89 VAL A O 1
ATOM 758 N N . ARG A 1 90 ? -1.174 -15.586 -24.904 1.00 87.81 90 ARG A N 1
ATOM 759 C CA . ARG A 1 90 ? -0.758 -16.291 -26.117 1.00 87.81 90 ARG A CA 1
ATOM 760 C C . ARG A 1 90 ? -1.764 -17.389 -26.433 1.00 87.81 90 ARG A C 1
ATOM 762 O O . ARG A 1 90 ? -2.008 -18.233 -25.574 1.00 87.81 90 ARG A O 1
ATOM 769 N N . ASP A 1 91 ? -2.244 -17.409 -27.668 1.00 92.81 91 ASP A N 1
ATOM 770 C CA . ASP A 1 91 ? -3.096 -18.492 -28.168 1.00 92.81 91 ASP A CA 1
ATOM 771 C C . ASP A 1 91 ? -2.292 -19.774 -28.432 1.00 92.81 91 ASP A C 1
ATOM 773 O O . ASP A 1 91 ? -2.805 -20.881 -28.285 1.00 92.81 91 ASP A O 1
ATOM 777 N N . GLU A 1 92 ? -1.003 -19.633 -28.759 1.00 93.12 92 GLU A N 1
ATOM 778 C CA . GLU A 1 92 ? -0.114 -20.747 -29.085 1.00 93.12 92 GLU A CA 1
ATOM 779 C C . GLU A 1 92 ? 1.112 -20.817 -28.158 1.00 93.12 92 GLU A C 1
ATOM 781 O O . GLU A 1 92 ? 1.630 -19.788 -27.694 1.00 93.12 92 GLU A O 1
ATOM 786 N N . PRO A 1 93 ? 1.618 -22.032 -27.870 1.00 87.62 93 PRO A N 1
ATOM 787 C CA . PRO A 1 93 ? 2.863 -22.198 -27.135 1.00 87.62 93 PRO A CA 1
ATOM 788 C C . PRO A 1 93 ? 4.044 -21.621 -27.924 1.00 87.62 93 PRO A C 1
ATOM 790 O O . PRO A 1 93 ? 4.079 -21.633 -29.154 1.00 87.62 93 PRO A O 1
ATOM 793 N N . LEU A 1 94 ? 5.053 -21.132 -27.201 1.00 86.31 94 LEU A N 1
ATOM 794 C CA . LEU A 1 94 ? 6.279 -20.640 -27.822 1.00 86.31 94 LEU A CA 1
ATOM 795 C C . LEU A 1 94 ? 7.002 -21.786 -28.536 1.00 86.31 94 LEU A C 1
ATOM 797 O O . LEU A 1 94 ? 7.367 -22.783 -27.911 1.00 86.31 94 LEU A O 1
ATOM 801 N N . GLN A 1 95 ? 7.259 -21.612 -29.829 1.00 87.69 95 GLN A N 1
ATOM 802 C CA . GLN A 1 95 ? 8.061 -22.556 -30.597 1.00 87.69 95 GLN A CA 1
ATOM 803 C C . GLN A 1 95 ? 9.514 -22.513 -30.107 1.00 87.69 95 GLN A C 1
ATOM 805 O O . GLN A 1 95 ? 10.101 -21.438 -29.969 1.00 87.69 95 GLN A O 1
ATOM 810 N N . ASN A 1 96 ? 10.100 -23.687 -29.858 1.00 81.31 96 ASN A N 1
ATOM 811 C CA . ASN A 1 96 ? 11.504 -23.845 -29.462 1.00 81.31 96 ASN A CA 1
ATOM 812 C C . ASN A 1 96 ? 11.903 -23.106 -28.163 1.00 81.31 96 ASN A C 1
ATOM 814 O O . ASN A 1 96 ? 13.018 -22.584 -28.067 1.00 81.31 96 ASN A O 1
ATOM 818 N N . PHE A 1 97 ? 11.013 -23.052 -27.160 1.00 81.56 97 PHE A N 1
ATOM 819 C CA . PHE A 1 97 ? 11.310 -22.479 -25.842 1.00 81.56 97 PHE A CA 1
ATOM 820 C C . PHE A 1 97 ? 11.040 -23.468 -24.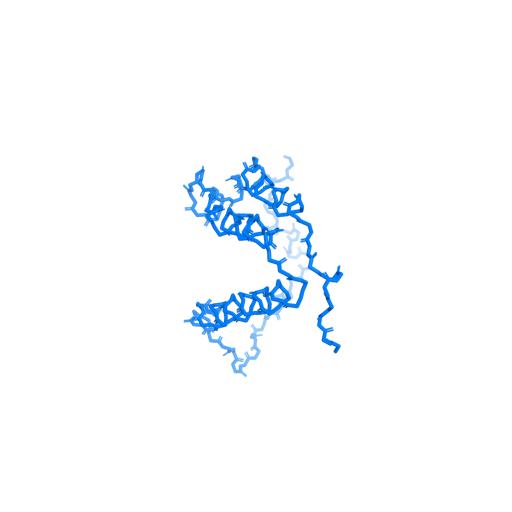686 1.00 81.56 97 PHE A C 1
ATOM 822 O O . PHE A 1 97 ? 9.953 -24.040 -24.631 1.00 81.56 97 PHE A O 1
ATOM 829 N N . PRO A 1 98 ? 11.960 -23.612 -23.713 1.00 81.31 98 PRO A N 1
ATOM 830 C CA . PRO A 1 98 ? 13.318 -23.073 -23.728 1.00 81.31 98 PRO A CA 1
ATOM 831 C C . PRO A 1 98 ? 14.128 -23.703 -24.867 1.00 81.31 98 PRO A C 1
ATOM 833 O O . PRO A 1 98 ? 13.907 -24.857 -25.229 1.00 81.31 98 PRO A O 1
ATOM 836 N N . LYS A 1 99 ? 15.057 -22.938 -25.452 1.00 80.75 99 LYS A N 1
ATOM 837 C CA . LYS A 1 99 ? 15.979 -23.496 -26.446 1.00 80.75 99 LYS A CA 1
ATOM 838 C C . LYS A 1 99 ? 16.738 -24.632 -25.768 1.00 80.75 99 LYS A C 1
ATOM 840 O O . LYS A 1 99 ? 17.368 -24.404 -24.735 1.00 80.75 99 LYS A O 1
ATOM 845 N N . LEU A 1 100 ? 16.660 -25.838 -26.321 1.00 77.06 100 LEU A N 1
ATOM 846 C CA . LEU A 1 100 ? 17.520 -26.928 -25.884 1.00 77.06 100 LEU A CA 1
ATOM 847 C C . LEU A 1 100 ? 18.942 -26.541 -26.277 1.00 77.06 100 LEU A C 1
ATOM 849 O O . LEU A 1 100 ? 19.286 -26.536 -27.457 1.00 77.06 100 LEU A O 1
ATOM 853 N N . VAL A 1 101 ? 19.731 -26.123 -25.293 1.00 76.94 101 VAL A N 1
ATOM 854 C CA . VAL A 1 101 ? 21.145 -25.839 -25.503 1.00 76.94 101 VAL A CA 1
ATOM 855 C C . VAL A 1 101 ? 21.893 -27.146 -25.298 1.00 76.94 101 VAL A C 1
ATOM 857 O O . VAL A 1 101 ? 21.756 -27.770 -24.245 1.00 76.94 101 VAL A O 1
ATOM 860 N N . ASP A 1 102 ? 22.679 -27.564 -26.289 1.00 81.69 102 ASP A N 1
ATOM 861 C CA . ASP A 1 102 ? 23.649 -28.638 -26.090 1.00 81.69 102 ASP A CA 1
ATOM 862 C C . ASP A 1 102 ? 24.649 -28.182 -25.010 1.00 81.69 102 ASP A C 1
ATOM 864 O O . ASP A 1 102 ? 25.305 -27.150 -25.197 1.00 81.69 102 ASP A O 1
ATOM 868 N N . PRO A 1 103 ? 24.797 -28.910 -23.886 1.00 80.06 103 PRO A N 1
ATOM 869 C CA . PRO A 1 103 ? 25.761 -28.561 -22.849 1.00 80.06 103 PRO A CA 1
ATOM 870 C C . PRO A 1 103 ? 27.177 -28.343 -23.398 1.00 80.06 103 PRO A C 1
ATOM 872 O O . PRO A 1 103 ? 27.883 -27.452 -22.924 1.00 80.06 103 PRO A O 1
ATOM 875 N N . ALA A 1 104 ? 27.590 -29.093 -24.427 1.00 79.38 104 ALA A N 1
ATOM 876 C CA . ALA A 1 104 ? 28.902 -28.922 -25.046 1.00 79.38 104 ALA A CA 1
ATOM 877 C C . ALA A 1 104 ? 29.003 -27.618 -25.856 1.00 79.38 104 ALA A C 1
ATOM 879 O O . ALA A 1 104 ? 30.056 -26.981 -25.874 1.00 79.38 104 ALA A O 1
ATOM 880 N N . GLN A 1 105 ? 27.920 -27.184 -26.508 1.00 79.25 105 GLN A N 1
ATOM 881 C CA . GLN A 1 105 ? 27.849 -25.884 -27.179 1.00 79.25 105 GLN A CA 1
ATOM 882 C C . GLN A 1 105 ? 27.828 -24.727 -26.169 1.00 79.25 105 GLN A C 1
ATOM 884 O O . GLN A 1 105 ? 28.615 -23.795 -26.309 1.00 79.25 105 GLN A O 1
ATOM 889 N N . TYR A 1 106 ? 27.029 -24.831 -25.102 1.00 76.25 106 TYR A N 1
ATOM 890 C CA . TYR A 1 106 ? 26.960 -23.820 -24.038 1.00 76.25 106 TYR A CA 1
ATOM 891 C C . TYR A 1 106 ? 28.319 -23.553 -23.383 1.00 76.25 106 TYR A C 1
ATOM 893 O O . TYR A 1 106 ? 28.671 -22.410 -23.107 1.00 76.25 106 TYR A O 1
ATOM 901 N N . LEU A 1 107 ? 29.096 -24.609 -23.123 1.00 77.12 107 LEU A N 1
ATOM 902 C CA . LEU A 1 107 ? 30.419 -24.485 -22.510 1.00 77.12 107 LEU A CA 1
ATOM 903 C C . LEU A 1 107 ? 31.466 -23.885 -23.458 1.00 77.12 107 LEU A C 1
ATOM 905 O O . LEU A 1 107 ? 32.375 -23.216 -22.976 1.00 77.12 107 LEU A O 1
ATOM 909 N N . ARG A 1 108 ? 31.334 -24.091 -24.776 1.00 74.62 108 ARG A N 1
ATOM 910 C CA . ARG A 1 108 ? 32.212 -23.493 -25.800 1.00 74.62 108 ARG A CA 1
ATOM 911 C C . ARG A 1 108 ? 31.910 -22.018 -26.053 1.00 74.62 108 ARG A C 1
ATOM 913 O O . ARG A 1 108 ? 32.829 -21.244 -26.280 1.00 74.62 108 ARG A O 1
ATOM 920 N N . GLU A 1 109 ? 30.635 -21.643 -26.025 1.00 74.94 109 GLU A N 1
ATOM 921 C CA . GLU A 1 109 ? 30.175 -20.267 -26.255 1.00 74.94 109 GLU A CA 1
ATOM 922 C C . GLU A 1 109 ? 30.166 -19.420 -24.975 1.00 74.94 109 GLU A C 1
ATOM 924 O O . GLU A 1 109 ? 29.875 -18.226 -25.032 1.00 74.94 109 GLU A O 1
ATOM 929 N N . ARG A 1 110 ? 30.479 -20.014 -23.813 1.00 70.25 110 ARG A N 1
ATOM 930 C CA . ARG A 1 110 ? 30.541 -19.293 -22.542 1.00 70.25 110 ARG A CA 1
ATOM 931 C C . ARG A 1 110 ? 31.624 -18.204 -22.639 1.00 70.25 110 ARG A C 1
ATOM 933 O O . ARG A 1 110 ? 32.798 -18.548 -22.771 1.00 70.25 110 ARG A O 1
ATOM 940 N N . PRO A 1 111 ? 31.280 -16.910 -22.514 1.00 66.88 111 PRO A N 1
ATOM 941 C CA . PRO A 1 111 ? 32.294 -15.871 -22.441 1.00 66.88 111 PRO A CA 1
ATOM 942 C C . PRO A 1 111 ? 33.170 -16.104 -21.204 1.00 66.88 111 PRO A C 1
ATOM 944 O O . PRO A 1 111 ? 32.661 -16.308 -20.101 1.00 66.88 111 PRO A O 1
ATOM 947 N N . HIS A 1 112 ? 34.492 -16.076 -21.387 1.00 66.44 112 HIS A N 1
ATOM 948 C CA . HIS A 1 112 ? 35.494 -16.264 -20.327 1.00 66.44 112 HIS A CA 1
ATOM 949 C C . HIS A 1 112 ? 35.555 -15.103 -19.307 1.00 66.44 112 HIS A C 1
ATOM 951 O O . HIS A 1 112 ? 36.423 -15.098 -18.443 1.00 66.44 112 HIS A O 1
ATOM 957 N N . GLU A 1 113 ? 34.638 -14.136 -19.371 1.00 59.22 113 GLU A N 1
ATOM 958 C CA . GLU A 1 113 ? 34.626 -12.915 -18.545 1.00 59.22 113 GLU A CA 1
ATOM 959 C C . GLU A 1 113 ? 34.078 -13.092 -17.119 1.00 59.22 113 GLU A C 1
ATOM 961 O O . GLU A 1 113 ? 33.981 -12.122 -16.373 1.00 59.22 113 GLU A O 1
ATOM 966 N N . PHE A 1 114 ? 33.744 -14.316 -16.705 1.00 57.81 114 PHE A N 1
ATOM 967 C CA . PHE A 1 114 ? 33.356 -14.613 -15.324 1.00 57.81 114 PHE A CA 1
ATOM 968 C C . PHE A 1 114 ? 34.387 -15.529 -14.650 1.00 57.81 114 PHE A C 1
ATOM 970 O O . PHE A 1 114 ? 34.124 -16.712 -14.419 1.00 57.81 114 PHE A O 1
ATOM 977 N N . MET A 1 115 ? 35.559 -14.966 -14.347 1.00 53.16 115 MET A N 1
ATOM 978 C CA . MET A 1 115 ? 3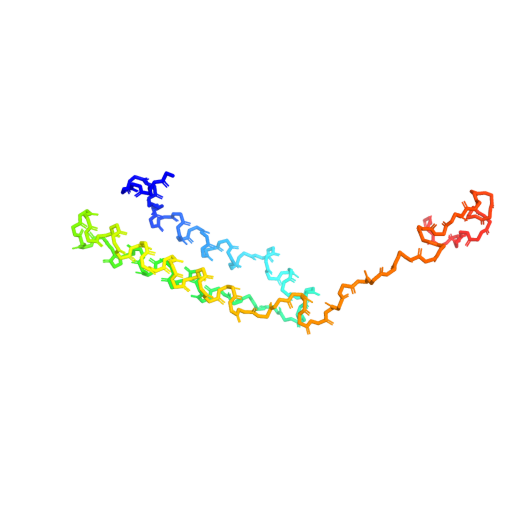6.427 -15.370 -13.235 1.00 53.16 115 MET A CA 1
ATOM 979 C C . MET A 1 115 ? 36.774 -14.129 -12.419 1.00 53.16 115 MET A C 1
ATOM 981 O O . MET A 1 115 ? 37.126 -13.108 -13.048 1.00 53.16 115 MET A O 1
#

Organism: NCBI:txid2862362

InterPro domains:
  IPR021475 Plasticity-Associated Neural Transcript Short/Early meiotic induction protein 1-like [PF11326] (9-90)
  IPR021475 Plasticity-Associated Neural Transcript Short/Early meiotic induction protein 1-like [PTHR28052] (4-101)

Sequence (115 aa):
VYPTPKDIPSCTNHLDTYLSCNAVRNLVKSMYRYGHLREDCSEKWAEYKFCLSLKWMGMEERRDAWIRRKAIWWAKRRLGKSSEDVWQVRDEPLQNFPKLVDPAQYLRERPHEFM

Secondary structure (DSSP, 8-state):
-PPPGGGSPPHHHHHHHHHHHTSHHHHHHHHHHHSSS----HHHHHHHHHHHHHTTS-HHHHHHHHHHHHHHHHHHHHHSPPGGGT-PPPSSPPTT-S----HHHHHHHS-TT--

Radius of gyration: 23.53 Å; chains: 1; bounding box: 57×37×50 Å